Protein AF-A0A819KLX3-F1 (afdb_monomer_lite)

Radius of gyration: 18.5 Å; chains: 1; bounding box: 40×46×56 Å

Secondary structure (DSSP, 8-state):
---S----TT--EEEE--SS-BSS--EETTEE-SS-BHHHHHHHHHHHHHT-SEEEEEESS---TT--EEEEEEEEEEEEES-S-----HHHHHHHHHHHHHH-SSEEEES-----TT-----------EEEEEEETTEEEEEE---TT--HHHHHH-S--

Sequence (161 aa):
MFLSEIKSNYDRRYNKYSRRLSQTPWIIDGVRKADASVEELIALPISKLVAAKNHVFISSDREDVDIRTLGRGRPFVIEFRQLSRVLYRPEEFFTLQQEINMLTKDIRVRDLQQVTKRTLMTRQRSISALSATVIDPYHFRLHLTTQAGAYVKEFVHGDFG

pLDDT: mean 83.55, std 17.85, range [30.39, 98.25]

Foldseek 3Di:
DDDDDPPLLQFKFKWFPALQEFQQFDADPNDGRGPYHPCCLQVVLVCVVQVFPDKDKAWPDGDHSRDTADDPHTGIDMGGPDGPDDDDDQVVQVVSQVVSVVVDPRMHIPSGDDDDPVSDDDDDWDDWDWDWADDDPVDIDIDIDHTPPDDVVCVVPPPVD

Structure (mmCIF, N/CA/C/O backbone):
data_AF-A0A819KLX3-F1
#
_entry.id   AF-A0A819KLX3-F1
#
loop_
_atom_site.group_PDB
_atom_site.id
_atom_site.type_symbol
_atom_site.label_atom_id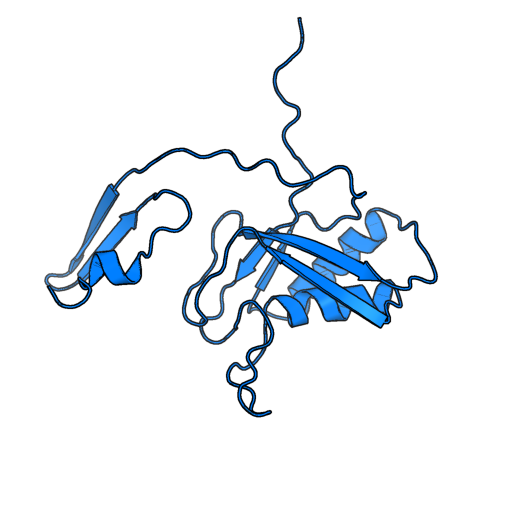
_atom_site.label_alt_id
_atom_site.label_comp_id
_atom_site.label_asym_id
_atom_site.label_entity_id
_atom_site.label_seq_id
_atom_site.pdbx_PDB_ins_code
_atom_site.Cartn_x
_atom_site.Cartn_y
_atom_site.Cartn_z
_atom_site.occupancy
_atom_site.B_iso_or_equiv
_atom_site.auth_seq_id
_atom_site.auth_comp_id
_atom_site.auth_asym_id
_atom_site.auth_atom_id
_atom_site.pdbx_PDB_model_num
ATOM 1 N N . MET A 1 1 ? 17.097 34.846 10.299 1.00 33.59 1 MET A N 1
ATOM 2 C CA . MET A 1 1 ? 15.688 34.930 10.741 1.00 33.59 1 MET A CA 1
ATOM 3 C C . MET A 1 1 ? 14.950 33.777 10.080 1.00 33.59 1 MET A C 1
ATOM 5 O O . MET A 1 1 ? 14.981 33.666 8.864 1.00 33.59 1 MET A O 1
ATOM 9 N N . PHE A 1 2 ? 14.485 32.838 10.900 1.00 32.62 2 PHE A N 1
ATOM 10 C CA . PHE A 1 2 ? 14.135 31.458 10.561 1.00 32.62 2 PHE A CA 1
ATOM 11 C C . PHE A 1 2 ? 12.765 31.343 9.883 1.00 32.62 2 PHE A C 1
ATOM 13 O O . PHE A 1 2 ? 11.761 31.439 10.574 1.00 32.62 2 PHE A O 1
ATOM 20 N N . LEU A 1 3 ? 12.720 31.075 8.575 1.00 30.39 3 LEU A N 1
ATOM 21 C CA . LEU A 1 3 ? 11.551 30.492 7.899 1.00 30.39 3 LEU A CA 1
ATOM 22 C C . LEU A 1 3 ? 12.007 29.634 6.706 1.00 30.39 3 LEU A C 1
ATOM 24 O O . LEU A 1 3 ? 11.673 29.891 5.554 1.00 30.39 3 LEU A O 1
ATOM 28 N N . SER A 1 4 ? 12.788 28.594 6.973 1.00 33.53 4 SER A N 1
ATOM 29 C CA . SER A 1 4 ? 12.973 27.487 6.037 1.00 33.53 4 SER A CA 1
ATOM 30 C C . SER A 1 4 ? 13.050 26.185 6.833 1.00 33.53 4 SER A C 1
ATOM 32 O O . SER A 1 4 ? 13.764 26.105 7.822 1.00 33.53 4 SER A O 1
ATOM 34 N N . GLU A 1 5 ? 12.278 25.186 6.397 1.00 34.12 5 GLU A N 1
ATOM 35 C CA . GLU A 1 5 ? 12.181 23.824 6.957 1.00 34.12 5 GLU A CA 1
ATOM 36 C C . GLU A 1 5 ? 11.255 23.600 8.166 1.00 34.12 5 GLU A C 1
ATOM 38 O O . GLU A 1 5 ? 11.650 23.043 9.183 1.00 34.12 5 GLU A O 1
ATOM 43 N N . ILE A 1 6 ? 9.948 23.811 7.983 1.00 33.41 6 ILE A N 1
ATOM 44 C CA . ILE A 1 6 ? 9.006 22.784 8.463 1.00 33.41 6 ILE A CA 1
ATOM 45 C C . ILE A 1 6 ? 8.831 21.797 7.306 1.00 33.41 6 ILE A C 1
ATOM 47 O O . ILE A 1 6 ? 7.886 21.875 6.523 1.00 33.41 6 ILE A O 1
ATOM 51 N N . LYS A 1 7 ? 9.806 20.898 7.130 1.00 37.91 7 LYS A N 1
ATOM 52 C CA . LYS A 1 7 ? 9.596 19.703 6.305 1.00 37.91 7 LYS A CA 1
ATOM 53 C C . LYS A 1 7 ? 8.441 18.933 6.949 1.00 37.91 7 LYS A C 1
ATOM 55 O O . LYS A 1 7 ? 8.489 18.652 8.143 1.00 37.91 7 LYS A O 1
ATOM 60 N N . SER A 1 8 ? 7.401 18.622 6.175 1.00 40.31 8 SER A N 1
ATOM 61 C CA . SER A 1 8 ? 6.318 17.716 6.576 1.00 40.31 8 SER A CA 1
ATOM 62 C C . SER A 1 8 ? 6.908 16.326 6.862 1.00 40.31 8 SER A C 1
ATOM 64 O O . SER A 1 8 ? 6.908 15.447 6.007 1.00 40.31 8 SER A O 1
ATOM 66 N N . ASN A 1 9 ? 7.476 16.130 8.053 1.00 43.81 9 ASN A N 1
ATOM 67 C CA . ASN A 1 9 ? 8.112 14.886 8.508 1.00 43.81 9 ASN A CA 1
ATOM 68 C C . ASN A 1 9 ? 7.083 13.809 8.917 1.00 43.81 9 ASN A C 1
ATOM 70 O O . ASN A 1 9 ? 7.407 12.865 9.631 1.00 43.81 9 ASN A O 1
ATOM 74 N N . TYR A 1 10 ? 5.831 13.944 8.472 1.00 52.78 10 TYR A N 1
ATOM 75 C CA . TYR A 1 10 ? 4.691 13.151 8.943 1.00 52.78 10 TYR A CA 1
ATOM 76 C C . TYR A 1 10 ? 4.017 12.336 7.830 1.00 52.78 10 TYR A C 1
ATOM 78 O O . TYR A 1 10 ? 2.885 11.862 7.972 1.00 52.78 10 TYR A O 1
ATOM 86 N N . ASP A 1 11 ? 4.722 12.155 6.713 1.00 69.38 11 ASP A N 1
ATOM 87 C CA . ASP A 1 11 ? 4.252 11.389 5.566 1.00 69.38 11 ASP A CA 1
ATOM 88 C C . ASP A 1 11 ? 4.562 9.905 5.760 1.00 69.38 11 ASP A C 1
ATOM 90 O O . ASP A 1 11 ? 5.587 9.405 5.294 1.00 69.38 11 ASP A O 1
ATOM 94 N N . ARG A 1 12 ? 3.636 9.179 6.386 1.00 89.00 12 ARG A N 1
ATOM 95 C CA . ARG A 1 12 ? 3.589 7.714 6.279 1.00 89.00 12 ARG A CA 1
ATOM 96 C C . ARG A 1 12 ? 3.635 7.322 4.814 1.00 89.00 12 ARG A C 1
ATOM 98 O O . ARG A 1 12 ? 2.908 7.897 4.001 1.00 89.00 12 ARG A O 1
ATOM 105 N N . ARG A 1 13 ? 4.471 6.349 4.461 1.00 93.75 13 ARG A N 1
ATOM 106 C CA . ARG A 1 13 ? 4.656 5.937 3.065 1.00 93.75 13 ARG A CA 1
ATOM 107 C C . ARG A 1 13 ? 4.575 4.437 2.910 1.00 93.75 13 ARG A C 1
ATOM 109 O O . ARG A 1 13 ? 5.064 3.699 3.761 1.00 93.75 13 ARG A O 1
ATOM 116 N N . TYR A 1 14 ? 4.017 4.000 1.788 1.00 96.88 14 TYR A N 1
ATOM 117 C CA . TYR A 1 14 ? 4.044 2.600 1.390 1.00 96.88 14 TYR A CA 1
ATOM 118 C C . TYR A 1 14 ? 4.852 2.411 0.104 1.00 96.88 14 TYR A C 1
ATOM 120 O O . TYR A 1 14 ? 4.795 3.221 -0.824 1.00 96.88 14 TYR A O 1
ATOM 128 N N . ASN A 1 15 ? 5.615 1.327 0.036 1.00 97.88 15 ASN A N 1
ATOM 129 C CA . ASN A 1 15 ? 6.005 0.722 -1.227 1.00 97.88 15 ASN A CA 1
ATOM 130 C C . ASN A 1 15 ? 5.040 -0.394 -1.580 1.00 97.88 15 ASN A C 1
ATOM 132 O O . ASN A 1 15 ? 4.516 -1.069 -0.700 1.00 97.88 15 ASN A O 1
ATOM 136 N N . LYS A 1 16 ? 4.891 -0.607 -2.881 1.00 98.06 16 LYS A N 1
ATOM 137 C CA . LYS A 1 16 ? 4.165 -1.725 -3.462 1.00 98.06 16 LYS A CA 1
ATOM 138 C C . LYS A 1 16 ? 5.115 -2.451 -4.402 1.00 98.06 16 LYS A C 1
ATOM 140 O O . LYS A 1 16 ? 5.601 -1.859 -5.367 1.00 98.06 16 LYS A O 1
ATOM 145 N N . TYR A 1 17 ? 5.392 -3.709 -4.103 1.00 97.88 17 TYR A N 1
ATOM 146 C CA . TYR A 1 17 ? 6.294 -4.567 -4.866 1.00 97.88 17 TYR A CA 1
ATOM 147 C C . TYR A 1 17 ? 5.535 -5.554 -5.756 1.00 97.88 17 TYR A C 1
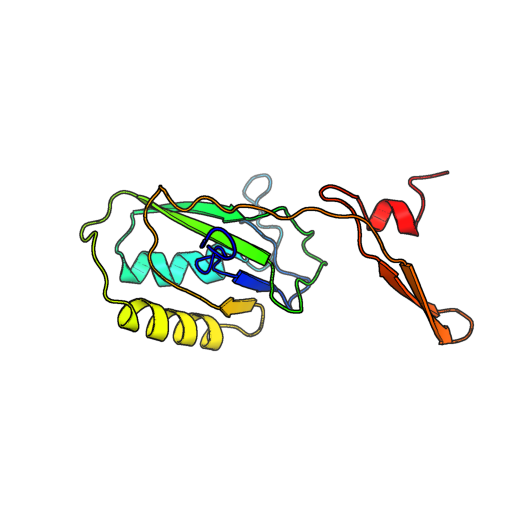ATOM 149 O O . TYR A 1 17 ? 6.033 -5.907 -6.826 1.00 97.88 17 TYR A O 1
ATOM 157 N N . SER A 1 18 ? 4.324 -5.944 -5.349 1.00 97.38 18 SER A N 1
ATOM 158 C CA . SER A 1 18 ? 3.447 -6.823 -6.127 1.00 97.38 18 SER A CA 1
ATOM 159 C C . SER A 1 18 ? 2.843 -6.118 -7.343 1.00 97.38 18 SER A C 1
ATOM 161 O O . SER A 1 18 ? 2.534 -4.930 -7.297 1.00 97.38 18 SER A O 1
ATOM 163 N N . ARG A 1 19 ? 2.636 -6.878 -8.424 1.00 96.56 19 ARG A N 1
ATOM 164 C CA . ARG A 1 19 ? 1.886 -6.470 -9.629 1.00 96.56 19 ARG A CA 1
ATOM 165 C C . ARG A 1 19 ? 0.478 -7.085 -9.692 1.00 96.56 19 ARG A C 1
ATOM 167 O O . ARG A 1 19 ? -0.158 -7.058 -10.737 1.00 96.56 19 ARG A O 1
ATOM 174 N N . ARG A 1 20 ? 0.021 -7.694 -8.593 1.00 96.25 20 ARG A N 1
ATOM 175 C CA . ARG A 1 20 ? -1.304 -8.331 -8.453 1.00 96.25 20 ARG A CA 1
ATOM 176 C C . ARG A 1 20 ? -2.156 -7.688 -7.355 1.00 96.25 20 ARG A C 1
ATOM 178 O O . ARG A 1 20 ? -3.257 -8.140 -7.065 1.00 96.25 20 ARG A O 1
ATOM 185 N N . LEU A 1 21 ? -1.631 -6.629 -6.743 1.00 96.75 21 LEU A N 1
ATOM 186 C CA . LEU A 1 21 ? -2.216 -5.949 -5.596 1.00 96.75 21 LEU A CA 1
ATOM 187 C C . LEU A 1 21 ? -2.865 -4.636 -6.045 1.00 96.75 21 LEU A C 1
ATOM 189 O O . LEU A 1 21 ? -2.199 -3.799 -6.654 1.00 96.75 21 LEU A O 1
ATOM 193 N N . SER A 1 22 ? -4.143 -4.422 -5.749 1.00 97.62 22 SER A N 1
ATOM 194 C CA . SER A 1 22 ? -4.787 -3.126 -5.996 1.00 97.62 22 SER A CA 1
ATOM 195 C C . SER A 1 22 ? -4.428 -2.110 -4.906 1.00 97.62 22 SER A C 1
ATOM 197 O O . SER A 1 22 ? -3.922 -2.470 -3.847 1.00 97.62 22 SER A O 1
ATOM 199 N N . GLN A 1 23 ? -4.644 -0.813 -5.141 1.00 97.12 23 GLN A N 1
ATOM 200 C CA . GLN A 1 23 ? -4.413 0.187 -4.088 1.00 97.12 23 GLN A CA 1
ATOM 201 C C . GLN A 1 23 ? -5.486 0.096 -2.990 1.00 97.12 23 GLN A C 1
ATOM 203 O O . GLN A 1 23 ? -5.161 -0.012 -1.813 1.00 97.12 23 GLN A O 1
ATOM 208 N N . THR A 1 24 ? -6.751 0.078 -3.399 1.00 96.88 24 THR A N 1
ATOM 209 C CA . THR A 1 24 ? -7.940 -0.105 -2.550 1.00 96.88 24 THR A CA 1
ATOM 210 C C . THR A 1 24 ? -8.633 -1.420 -2.930 1.00 96.88 24 THR A C 1
ATOM 212 O O . THR A 1 24 ? -8.355 -1.928 -4.028 1.00 96.88 24 THR A O 1
ATOM 215 N N . PRO A 1 25 ? -9.507 -2.008 -2.088 1.00 96.81 25 PRO A N 1
ATOM 216 C CA . PRO A 1 25 ? -10.230 -3.233 -2.425 1.00 96.81 25 PRO A CA 1
ATOM 217 C C . PRO A 1 25 ? -10.901 -3.122 -3.795 1.00 96.81 25 PRO A C 1
ATOM 219 O O . PRO A 1 25 ? -11.665 -2.191 -4.052 1.00 96.81 25 PRO A O 1
ATOM 222 N N . TRP A 1 26 ? -10.582 -4.049 -4.701 1.00 95.31 26 TRP A N 1
ATOM 223 C CA . TRP A 1 26 ? -11.124 -4.038 -6.057 1.00 95.31 26 TRP A CA 1
ATOM 224 C C . TRP A 1 26 ? -12.198 -5.111 -6.195 1.00 95.31 26 TRP A C 1
ATOM 226 O O . TRP A 1 26 ? -11.898 -6.294 -6.370 1.00 95.31 26 TRP A O 1
ATOM 236 N N . ILE A 1 27 ? -13.452 -4.684 -6.065 1.00 95.94 27 ILE A N 1
ATOM 237 C CA . ILE A 1 27 ? -14.636 -5.542 -6.102 1.00 95.94 27 ILE A CA 1
ATOM 238 C C . ILE A 1 27 ? -15.598 -4.959 -7.139 1.00 95.94 27 ILE A C 1
ATOM 240 O O . ILE A 1 27 ? -15.940 -3.782 -7.064 1.00 95.94 27 ILE A O 1
ATOM 244 N N . ILE A 1 28 ? -16.009 -5.778 -8.107 1.00 94.75 28 ILE A N 1
ATOM 245 C CA . ILE A 1 28 ? -16.985 -5.425 -9.148 1.00 94.75 28 ILE A CA 1
ATOM 246 C C . ILE A 1 28 ? -18.088 -6.476 -9.096 1.00 94.75 28 ILE A C 1
ATOM 248 O O . ILE A 1 28 ? -17.778 -7.666 -9.166 1.00 94.75 28 ILE A O 1
ATOM 252 N N . ASP A 1 29 ? -19.339 -6.045 -8.931 1.00 94.56 29 ASP A N 1
ATOM 253 C CA . ASP A 1 29 ? -20.515 -6.923 -8.820 1.00 94.56 29 ASP A CA 1
ATOM 254 C C . ASP A 1 29 ? -20.346 -8.030 -7.764 1.00 94.56 29 ASP A C 1
ATOM 256 O O . ASP A 1 29 ? -20.665 -9.196 -7.978 1.00 94.56 29 ASP A O 1
ATOM 260 N N . GLY A 1 30 ? -19.752 -7.677 -6.619 1.00 94.12 30 GLY A N 1
ATOM 261 C CA . GLY A 1 30 ? -19.451 -8.616 -5.530 1.00 94.12 30 GLY A CA 1
ATOM 262 C C . GLY A 1 30 ? -18.257 -9.545 -5.787 1.00 94.12 30 GLY A C 1
ATOM 263 O O . GLY A 1 30 ? -17.824 -10.245 -4.874 1.00 94.12 30 GLY A O 1
ATOM 264 N N . VAL A 1 31 ? -17.668 -9.525 -6.985 1.00 94.94 31 VAL A N 1
ATOM 265 C CA . VAL A 1 31 ? -16.523 -10.364 -7.350 1.00 94.94 31 VAL A CA 1
ATOM 266 C C . VAL A 1 31 ? -15.216 -9.605 -7.152 1.00 94.94 31 VAL A C 1
ATOM 268 O O . VAL A 1 31 ? -14.984 -8.547 -7.744 1.00 94.94 31 VAL A O 1
ATOM 271 N N . ARG A 1 32 ? -14.322 -10.184 -6.349 1.00 95.50 32 ARG A N 1
ATOM 272 C CA . ARG A 1 32 ? -12.974 -9.661 -6.106 1.00 95.50 32 ARG A CA 1
ATOM 273 C C . ARG A 1 32 ? -12.096 -9.810 -7.355 1.00 95.50 32 ARG A C 1
ATOM 275 O O . ARG A 1 32 ? -12.072 -10.872 -7.970 1.00 95.50 32 ARG A O 1
ATOM 282 N N . LYS A 1 33 ? -11.381 -8.744 -7.731 1.00 95.31 33 LYS A N 1
ATOM 283 C CA . LYS A 1 33 ? -10.578 -8.664 -8.972 1.00 95.31 33 LYS A CA 1
ATOM 284 C C . LYS A 1 33 ? -9.060 -8.612 -8.753 1.00 95.31 33 LYS A C 1
ATOM 286 O O . LYS A 1 33 ? -8.310 -8.700 -9.717 1.00 95.31 33 LYS A O 1
ATOM 291 N N . ALA A 1 34 ? -8.607 -8.478 -7.508 1.00 93.88 34 ALA A N 1
ATOM 292 C CA . ALA A 1 34 ? -7.196 -8.535 -7.124 1.00 93.88 34 ALA A CA 1
ATOM 293 C C . ALA A 1 34 ? -7.016 -9.357 -5.843 1.00 93.88 34 ALA A C 1
ATOM 295 O O . ALA A 1 34 ? -7.917 -9.393 -5.000 1.00 93.88 34 ALA A O 1
ATOM 296 N N . ASP A 1 35 ? -5.839 -9.965 -5.682 1.00 92.88 35 ASP A N 1
ATOM 297 C CA . ASP A 1 35 ? -5.540 -10.892 -4.581 1.00 92.88 35 ASP A CA 1
ATOM 298 C C . ASP A 1 35 ? -5.762 -10.222 -3.213 1.00 92.88 35 ASP A C 1
ATOM 300 O O . ASP A 1 35 ? -6.455 -10.748 -2.345 1.00 92.88 35 ASP A O 1
ATOM 304 N N . ALA A 1 36 ? -5.248 -9.001 -3.060 1.00 96.25 36 ALA A N 1
ATOM 305 C CA . ALA A 1 36 ? -5.455 -8.130 -1.907 1.00 96.25 36 ALA A CA 1
ATOM 306 C C . ALA A 1 36 ? -5.400 -6.649 -2.339 1.00 96.25 36 ALA A C 1
ATOM 308 O O . ALA A 1 36 ? -5.261 -6.346 -3.532 1.00 96.25 36 ALA A O 1
ATOM 309 N N . SER A 1 37 ? -5.468 -5.723 -1.381 1.00 98.00 37 SER A N 1
ATOM 310 C CA . SER A 1 37 ? -5.157 -4.311 -1.610 1.00 98.00 37 SER A CA 1
ATOM 311 C C . SER A 1 37 ? -4.110 -3.763 -0.640 1.00 98.00 37 SER A C 1
ATOM 313 O O . SER A 1 37 ? -3.947 -4.272 0.468 1.00 98.00 37 SER A O 1
ATOM 315 N N . VAL A 1 38 ? -3.399 -2.707 -1.052 1.00 97.94 38 VAL A N 1
ATOM 316 C CA . VAL A 1 38 ? -2.482 -1.950 -0.181 1.00 97.94 38 VAL A CA 1
ATOM 317 C C . VAL A 1 38 ? -3.221 -1.460 1.063 1.00 97.94 38 VAL A C 1
ATOM 319 O O . VAL A 1 38 ? -2.710 -1.602 2.171 1.00 97.94 38 VAL A O 1
ATOM 322 N N . GLU A 1 39 ? -4.426 -0.920 0.881 1.00 97.50 39 GLU A N 1
ATOM 323 C CA . GLU A 1 39 ? -5.302 -0.487 1.966 1.00 97.50 39 GLU A CA 1
ATOM 324 C C . GLU A 1 39 ? -5.540 -1.606 2.984 1.00 97.50 39 GLU A C 1
ATOM 326 O O . GLU A 1 39 ? -5.233 -1.413 4.154 1.00 97.50 39 GLU A O 1
ATOM 331 N N . GLU A 1 40 ? -6.000 -2.787 2.564 1.00 97.25 40 GLU A N 1
ATOM 332 C CA . GLU A 1 40 ? -6.271 -3.899 3.488 1.00 97.25 40 GLU A CA 1
ATOM 333 C C . GLU A 1 40 ? -5.009 -4.363 4.223 1.00 97.25 40 GLU A C 1
ATOM 335 O O . GLU A 1 40 ? -5.038 -4.555 5.441 1.00 97.25 40 GLU A O 1
ATOM 340 N N . LEU A 1 41 ? -3.892 -4.512 3.503 1.00 97.88 41 LEU A N 1
ATOM 341 C CA . LEU A 1 41 ? -2.634 -4.994 4.079 1.00 97.88 41 LEU A CA 1
ATOM 342 C C . LEU A 1 41 ? -2.071 -4.050 5.152 1.00 97.88 41 LEU A C 1
ATOM 344 O O . LEU A 1 41 ? -1.380 -4.505 6.061 1.00 97.88 41 LEU A O 1
ATOM 348 N N . ILE A 1 42 ? -2.374 -2.751 5.073 1.00 97.25 42 ILE A N 1
ATOM 349 C CA . ILE A 1 42 ? -1.938 -1.754 6.059 1.00 97.25 42 ILE A CA 1
ATOM 350 C C . ILE A 1 42 ? -3.008 -1.535 7.134 1.00 97.25 42 ILE A C 1
ATOM 352 O O . ILE A 1 42 ? -2.700 -1.506 8.325 1.00 97.25 42 ILE A O 1
ATOM 356 N N . ALA A 1 43 ? -4.264 -1.349 6.734 1.00 96.00 43 ALA A N 1
ATOM 357 C CA . ALA A 1 43 ? -5.334 -0.907 7.616 1.00 96.00 43 ALA A CA 1
ATOM 358 C C . ALA A 1 43 ? -5.805 -2.003 8.568 1.00 96.00 43 ALA A C 1
ATOM 360 O O . ALA A 1 43 ? -6.101 -1.698 9.721 1.00 96.00 43 ALA A O 1
ATOM 361 N N . LEU A 1 44 ? -5.863 -3.267 8.131 1.00 95.06 44 LEU A N 1
ATOM 362 C CA . LEU A 1 44 ? -6.400 -4.351 8.959 1.00 95.06 44 LEU A CA 1
ATOM 363 C C . LEU A 1 44 ? -5.571 -4.586 10.238 1.00 95.06 44 LEU A C 1
ATOM 365 O O . LEU A 1 44 ? -6.179 -4.644 11.311 1.00 95.06 44 LEU A O 1
ATOM 369 N N . PRO A 1 45 ? -4.223 -4.669 10.196 1.00 94.75 45 PRO A N 1
ATOM 370 C CA . PRO A 1 45 ? 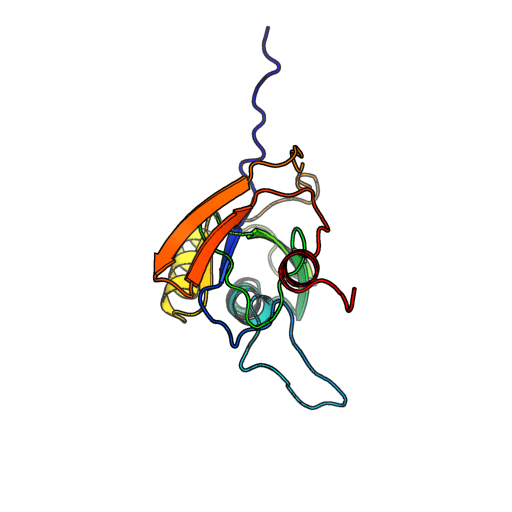-3.412 -4.769 11.413 1.00 94.75 45 PRO A CA 1
ATOM 371 C C . PRO A 1 45 ? -3.587 -3.567 12.348 1.00 94.75 45 PRO A C 1
ATOM 373 O O . PRO A 1 45 ? -3.765 -3.744 13.552 1.00 94.75 45 PRO A O 1
ATOM 376 N N . ILE A 1 46 ? -3.623 -2.344 11.802 1.00 93.38 46 ILE A N 1
ATOM 377 C CA . ILE A 1 46 ? -3.818 -1.133 12.613 1.00 93.38 46 ILE A CA 1
ATOM 378 C C . ILE A 1 46 ? -5.207 -1.120 13.253 1.00 93.38 46 ILE A C 1
ATOM 380 O O . ILE A 1 46 ? -5.319 -0.849 14.445 1.00 93.38 46 ILE A O 1
ATOM 384 N N . SER A 1 47 ? -6.254 -1.470 12.503 1.00 92.50 47 SER A N 1
ATOM 385 C CA . SER A 1 47 ? -7.637 -1.506 12.991 1.00 92.50 47 SER A CA 1
ATOM 386 C C . SER A 1 47 ? -7.798 -2.442 14.188 1.00 92.50 47 SER A C 1
ATOM 388 O O . SER A 1 47 ? -8.561 -2.126 15.100 1.00 92.50 47 SER A O 1
ATOM 390 N N . LYS A 1 48 ? -7.059 -3.562 14.209 1.00 90.88 48 LYS A N 1
ATOM 391 C CA . LYS A 1 48 ? -7.017 -4.487 15.351 1.00 90.88 48 LYS A CA 1
ATOM 392 C C . LYS A 1 48 ? -6.375 -3.843 16.580 1.00 90.88 48 LYS A C 1
ATOM 394 O O . LYS A 1 48 ? -6.964 -3.915 17.652 1.00 90.88 48 LYS A O 1
ATOM 399 N N . LEU A 1 49 ? -5.223 -3.180 16.425 1.00 88.25 49 LEU A N 1
ATOM 400 C CA . LEU A 1 49 ? -4.550 -2.485 17.532 1.00 88.25 49 LEU A CA 1
ATOM 401 C C . LEU A 1 49 ? -5.432 -1.378 18.125 1.00 88.25 49 LEU A C 1
ATOM 403 O O . LEU A 1 49 ? -5.524 -1.233 19.343 1.00 88.25 49 LEU A O 1
ATOM 407 N N . VAL A 1 50 ? -6.072 -0.582 17.265 1.00 87.69 50 VAL A N 1
ATOM 408 C CA . VAL A 1 50 ? -6.829 0.595 17.710 1.00 87.69 50 VAL A CA 1
ATOM 409 C C . VAL A 1 50 ? -8.305 0.310 18.012 1.00 87.69 50 VAL A C 1
ATOM 411 O O . VAL A 1 50 ? -9.038 1.219 18.395 1.00 87.69 50 VAL A O 1
ATOM 414 N N . ALA A 1 51 ? -8.746 -0.941 17.842 1.00 88.56 51 ALA A N 1
ATOM 415 C CA . ALA A 1 51 ? -10.137 -1.374 17.979 1.00 88.56 51 ALA A CA 1
ATOM 416 C C . ALA A 1 51 ? -11.134 -0.519 17.164 1.00 88.56 51 ALA A C 1
ATOM 418 O O . ALA A 1 51 ? -12.244 -0.228 17.613 1.00 88.56 51 ALA A O 1
ATOM 419 N N . ALA A 1 52 ? -10.735 -0.094 15.961 1.00 87.50 52 ALA A N 1
ATOM 420 C CA . ALA A 1 52 ? -11.590 0.696 15.080 1.00 87.50 52 ALA A CA 1
ATOM 421 C C . ALA A 1 52 ? -12.612 -0.181 14.355 1.00 87.50 52 ALA A C 1
ATOM 423 O O . ALA A 1 52 ? -12.302 -1.290 13.921 1.00 87.50 52 ALA A O 1
ATOM 424 N N . LYS A 1 53 ? -13.818 0.363 14.163 1.00 84.38 53 LYS A N 1
ATOM 425 C CA . LYS A 1 53 ? -14.875 -0.282 13.367 1.00 84.38 53 LYS A CA 1
ATOM 426 C C . LYS A 1 53 ? -14.764 0.029 11.881 1.00 84.38 53 LYS A C 1
ATOM 428 O O . LYS A 1 53 ? -15.096 -0.807 11.055 1.00 84.38 53 LYS A O 1
ATOM 433 N N . ASN A 1 54 ? -14.329 1.245 11.558 1.00 88.56 54 ASN A N 1
ATOM 434 C CA . ASN A 1 54 ? -14.273 1.760 10.197 1.00 88.56 54 ASN A CA 1
ATOM 435 C C . ASN A 1 54 ? -13.006 2.590 10.004 1.00 88.56 54 ASN A C 1
ATOM 437 O O . ASN A 1 54 ? -12.516 3.222 10.947 1.00 88.56 54 ASN A O 1
ATOM 441 N N . HIS A 1 55 ? -12.521 2.629 8.767 1.00 92.12 55 HIS A N 1
ATOM 442 C CA . HIS A 1 55 ? -11.406 3.474 8.372 1.00 92.12 55 HIS A CA 1
ATOM 443 C C . HIS A 1 55 ? -11.641 4.114 7.003 1.00 92.12 55 HIS A C 1
ATOM 445 O O . HIS A 1 55 ? -12.481 3.660 6.231 1.00 92.12 55 HIS A O 1
ATOM 451 N N . VAL A 1 56 ? -10.903 5.186 6.725 1.00 90.50 56 VAL A N 1
ATOM 452 C CA . VAL A 1 56 ? -10.818 5.818 5.406 1.00 90.50 56 VAL A CA 1
ATOM 453 C C . VAL A 1 56 ? -9.351 5.880 5.014 1.00 90.50 56 VAL A C 1
ATOM 455 O O . VAL A 1 56 ? -8.556 6.518 5.708 1.00 90.50 56 VAL A O 1
ATOM 458 N N . PHE A 1 57 ? -8.992 5.223 3.916 1.00 92.19 57 PHE A N 1
ATOM 459 C CA . PHE A 1 57 ? -7.651 5.272 3.345 1.00 92.19 57 PHE A CA 1
ATOM 460 C C . PHE A 1 57 ? -7.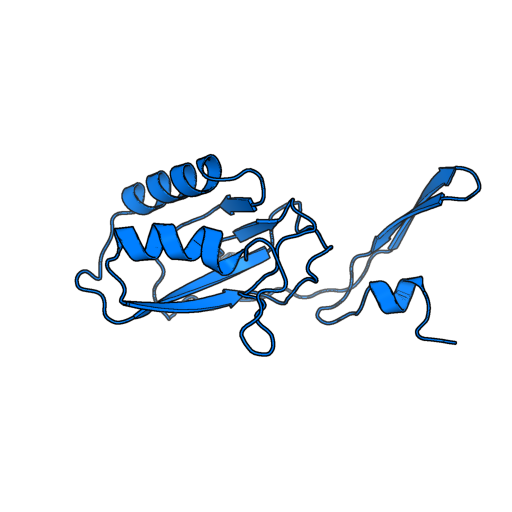533 6.419 2.336 1.00 92.19 57 PHE A C 1
ATOM 462 O O . PHE A 1 57 ? -8.346 6.554 1.425 1.00 92.19 57 PHE A O 1
ATOM 469 N N . ILE A 1 58 ? -6.511 7.258 2.498 1.00 90.06 58 ILE A N 1
ATOM 470 C CA . ILE A 1 58 ? -6.243 8.414 1.640 1.00 90.06 58 ILE A CA 1
ATOM 471 C C . ILE A 1 58 ? -4.788 8.340 1.188 1.00 90.06 58 ILE A C 1
ATOM 473 O O . ILE A 1 58 ? -3.877 8.352 2.013 1.00 90.06 58 ILE A O 1
ATOM 477 N N . SER A 1 59 ? -4.545 8.313 -0.117 1.00 87.50 59 SER A N 1
ATOM 478 C CA . SER A 1 59 ? -3.198 8.317 -0.694 1.00 87.50 59 SER A CA 1
ATOM 479 C C . SER A 1 59 ? -2.971 9.515 -1.603 1.00 87.50 59 SER A C 1
ATOM 481 O O . SER A 1 59 ? -3.894 10.069 -2.200 1.00 87.50 59 SER A O 1
ATOM 483 N N . SER A 1 60 ? -1.706 9.911 -1.741 1.00 84.88 60 SER A N 1
ATOM 484 C CA . SER A 1 60 ? -1.311 10.910 -2.733 1.00 84.88 60 SER A CA 1
ATOM 485 C C . SER A 1 60 ? -1.266 10.253 -4.113 1.00 84.88 60 SER A C 1
ATOM 487 O O . SER A 1 60 ? -0.201 9.787 -4.520 1.00 84.88 60 SER A O 1
ATOM 489 N N . ASP A 1 61 ? -2.412 10.220 -4.803 1.00 83.75 61 ASP A N 1
ATOM 490 C CA . ASP A 1 61 ? -2.646 9.599 -6.125 1.00 83.75 61 ASP A CA 1
ATOM 491 C C . ASP A 1 61 ? -2.842 8.063 -6.092 1.00 83.75 61 ASP A C 1
ATOM 493 O O . ASP A 1 61 ? -2.714 7.429 -5.035 1.00 83.75 61 ASP A O 1
ATOM 497 N N . ARG A 1 62 ? -3.159 7.474 -7.254 1.00 87.69 62 ARG A N 1
ATOM 498 C CA . ARG A 1 62 ? -3.408 6.040 -7.474 1.00 87.69 62 ARG A CA 1
ATOM 499 C C . ARG A 1 62 ? -2.389 5.432 -8.437 1.00 87.69 62 ARG A C 1
ATOM 501 O O . ARG A 1 62 ? -1.818 6.112 -9.282 1.00 87.69 62 ARG A O 1
ATOM 508 N N . GLU A 1 63 ? -2.133 4.140 -8.287 1.00 90.94 63 GLU A N 1
ATOM 509 C CA . GLU A 1 63 ? -1.446 3.333 -9.293 1.00 90.94 63 GLU A CA 1
ATOM 510 C C . GLU A 1 63 ? -2.300 2.131 -9.693 1.00 90.94 63 GLU A C 1
ATOM 512 O O . GLU A 1 63 ? -3.063 1.604 -8.876 1.00 90.94 63 GLU A O 1
ATOM 517 N N . ASP A 1 64 ? -2.135 1.676 -10.934 1.00 93.88 64 ASP A N 1
ATOM 518 C CA . ASP A 1 64 ? -2.770 0.452 -11.413 1.00 93.88 64 ASP A CA 1
ATOM 519 C C . ASP A 1 64 ? -2.250 -0.787 -10.676 1.00 93.88 64 ASP A C 1
ATOM 521 O O . ASP A 1 64 ? -1.170 -0.797 -10.074 1.00 93.88 64 ASP A O 1
ATOM 525 N N . VAL A 1 65 ? -3.020 -1.873 -10.757 1.00 94.94 65 VAL A N 1
ATOM 526 C CA . VAL A 1 65 ? -2.719 -3.159 -10.108 1.00 94.94 65 VAL A CA 1
ATOM 527 C C . VAL A 1 65 ? -1.340 -3.691 -10.497 1.00 94.94 65 VAL A C 1
ATOM 529 O O . VAL A 1 65 ? -0.590 -4.141 -9.630 1.00 94.94 65 VAL A O 1
ATOM 532 N N . ASP A 1 66 ? -0.964 -3.551 -11.761 1.00 94.25 66 ASP A N 1
ATOM 533 C CA . ASP A 1 66 ? 0.294 -4.038 -12.318 1.00 94.25 66 ASP A CA 1
ATOM 534 C C . ASP A 1 66 ? 1.483 -3.083 -12.114 1.00 94.25 66 ASP A C 1
ATOM 536 O O . ASP A 1 66 ? 2.613 -3.430 -12.465 1.00 94.25 66 ASP A O 1
ATOM 540 N N . ILE A 1 67 ? 1.274 -1.907 -11.514 1.00 94.94 67 ILE A N 1
ATOM 541 C CA . ILE A 1 67 ? 2.316 -0.906 -11.261 1.00 94.94 67 ILE A CA 1
ATOM 542 C C . ILE A 1 67 ? 2.902 -1.058 -9.855 1.00 94.94 67 ILE A C 1
ATOM 544 O O . ILE A 1 67 ? 2.188 -1.222 -8.866 1.00 94.94 67 ILE A O 1
ATOM 548 N N . ARG A 1 68 ? 4.236 -0.969 -9.768 1.00 96.38 68 ARG A N 1
ATOM 549 C CA . ARG A 1 68 ? 4.993 -0.982 -8.508 1.00 96.38 68 ARG A CA 1
ATOM 550 C C . ARG A 1 68 ? 5.283 0.438 -8.035 1.00 96.38 68 ARG A C 1
ATOM 552 O O . ARG A 1 68 ? 5.671 1.289 -8.832 1.00 96.38 68 ARG A O 1
ATOM 559 N N . THR A 1 69 ? 5.235 0.643 -6.725 1.00 95.38 69 THR A N 1
ATOM 560 C CA . THR A 1 69 ? 5.585 1.907 -6.065 1.00 95.38 69 THR A CA 1
ATOM 561 C C . THR A 1 69 ? 6.898 1.718 -5.310 1.00 95.38 69 THR A C 1
ATOM 563 O O . THR A 1 69 ? 6.926 1.126 -4.231 1.00 95.38 69 THR A O 1
ATOM 566 N N . LEU A 1 70 ? 8.006 2.199 -5.877 1.00 93.69 70 LEU A N 1
ATOM 567 C CA . LEU A 1 70 ? 9.372 1.965 -5.382 1.00 93.69 70 LEU A CA 1
ATOM 568 C C . LEU A 1 70 ? 9.975 3.214 -4.702 1.00 93.69 70 LEU A C 1
ATOM 570 O O . LEU A 1 70 ? 9.263 4.157 -4.349 1.00 93.69 70 LEU A O 1
ATOM 574 N N . GLY A 1 71 ? 11.288 3.201 -4.448 1.00 92.94 71 GLY A N 1
ATOM 575 C CA . GLY A 1 71 ? 12.009 4.304 -3.806 1.00 92.94 71 GLY A CA 1
ATOM 576 C C . GLY A 1 71 ? 11.454 4.630 -2.417 1.00 92.94 71 GLY A C 1
ATOM 577 O O . GLY A 1 71 ? 11.145 3.729 -1.637 1.00 92.94 71 GLY A O 1
ATOM 578 N N . ARG A 1 72 ? 11.260 5.925 -2.129 1.00 89.25 72 ARG A N 1
ATOM 579 C CA . ARG A 1 72 ? 10.687 6.403 -0.854 1.00 89.25 72 ARG A CA 1
ATOM 580 C C . ARG A 1 72 ? 9.224 6.004 -0.637 1.00 89.25 72 ARG A C 1
ATOM 582 O O . ARG A 1 72 ? 8.713 6.192 0.463 1.00 89.25 72 ARG A O 1
ATOM 589 N N . GLY A 1 73 ? 8.547 5.444 -1.636 1.00 92.50 73 GLY A N 1
ATOM 590 C CA . GLY A 1 73 ? 7.147 5.047 -1.525 1.00 92.50 73 GLY A CA 1
ATOM 591 C C . GLY A 1 73 ? 6.164 6.214 -1.638 1.00 92.50 73 GLY A C 1
ATOM 592 O O . GLY A 1 73 ? 6.550 7.390 -1.619 1.00 92.50 73 GLY A O 1
ATOM 593 N N . ARG A 1 74 ? 4.880 5.877 -1.755 1.00 91.25 74 ARG A N 1
ATOM 594 C CA . ARG A 1 74 ? 3.779 6.832 -1.889 1.00 91.25 74 ARG A CA 1
ATOM 595 C C . ARG A 1 74 ? 3.265 7.255 -0.509 1.00 91.25 74 ARG A C 1
ATOM 597 O O . ARG A 1 74 ? 3.032 6.380 0.324 1.00 91.25 74 ARG A O 1
ATOM 604 N N . PRO A 1 75 ? 3.078 8.564 -0.263 1.00 91.62 75 PRO A N 1
ATOM 605 C CA . PRO A 1 75 ? 2.459 9.052 0.961 1.00 91.62 75 PRO A CA 1
ATOM 606 C C . PRO A 1 75 ? 1.013 8.565 1.115 1.00 91.62 75 PRO A C 1
ATOM 608 O O . PRO A 1 75 ? 0.250 8.590 0.144 1.00 91.62 75 PRO A O 1
ATOM 611 N N . PHE A 1 76 ? 0.626 8.197 2.335 1.00 91.44 76 PHE A N 1
ATOM 612 C CA . PHE A 1 76 ? -0.755 7.888 2.693 1.00 91.44 76 PHE A CA 1
ATOM 613 C C . PHE A 1 76 ? -1.138 8.363 4.109 1.00 91.44 76 PHE A C 1
ATOM 615 O O . PHE A 1 76 ? -0.295 8.672 4.954 1.00 91.44 76 PHE A O 1
ATOM 622 N N . VAL A 1 77 ? -2.442 8.404 4.368 1.00 91.00 77 VAL A N 1
ATOM 623 C CA . VAL A 1 77 ? -3.080 8.645 5.665 1.00 91.00 77 VAL A CA 1
ATOM 624 C C . VAL A 1 77 ? -4.231 7.653 5.813 1.00 91.00 77 VAL A C 1
ATOM 626 O O . VAL A 1 77 ? -4.921 7.361 4.841 1.00 91.00 77 VAL A O 1
ATOM 629 N N . ILE A 1 78 ? -4.448 7.151 7.028 1.00 90.88 78 ILE A N 1
ATOM 630 C CA . ILE A 1 78 ? -5.638 6.365 7.361 1.00 90.88 78 ILE A CA 1
ATOM 631 C C . ILE A 1 78 ? -6.352 7.052 8.517 1.00 90.88 78 ILE A C 1
ATOM 633 O O . ILE A 1 78 ? -5.761 7.266 9.577 1.00 90.88 78 ILE A O 1
ATOM 637 N N . GLU A 1 79 ? -7.611 7.421 8.304 1.00 90.25 79 GLU A N 1
ATOM 638 C CA . GLU A 1 79 ? -8.487 7.932 9.355 1.00 90.25 79 GLU A CA 1
ATOM 639 C C . GLU A 1 79 ? -9.270 6.765 9.949 1.00 90.25 79 GLU A C 1
ATOM 641 O O . GLU A 1 79 ? -10.119 6.191 9.275 1.00 90.25 79 GLU A O 1
ATOM 646 N N . PHE A 1 80 ? -9.016 6.432 11.212 1.00 89.94 80 PHE A N 1
ATOM 647 C CA . PHE A 1 80 ? -9.816 5.455 11.950 1.00 89.94 80 PHE A CA 1
ATOM 648 C C . PHE A 1 80 ? -10.950 6.147 12.711 1.00 89.94 80 PHE A C 1
ATOM 650 O O . PHE A 1 80 ? -10.750 7.199 13.322 1.00 89.94 80 PHE A O 1
ATOM 657 N N . ARG A 1 81 ? -12.145 5.549 12.689 1.00 86.12 81 ARG A N 1
ATOM 658 C CA . ARG A 1 81 ? -13.358 6.083 13.328 1.00 86.12 81 ARG A CA 1
ATOM 659 C C . ARG A 1 81 ? -13.845 5.170 14.452 1.00 86.12 81 ARG A C 1
ATOM 661 O O . ARG A 1 81 ? -13.617 3.963 14.422 1.00 86.12 81 ARG A O 1
ATOM 668 N N . GLN A 1 82 ? -14.578 5.765 15.400 1.00 82.88 82 GLN A N 1
ATOM 669 C CA . GLN A 1 82 ? -15.197 5.075 16.545 1.00 82.88 82 GLN A CA 1
ATOM 670 C C . GLN A 1 82 ? -14.168 4.350 17.433 1.00 82.88 82 GLN A C 1
ATOM 672 O O . GLN A 1 82 ? -14.317 3.170 17.733 1.00 82.88 82 GLN A O 1
ATOM 677 N N . LEU A 1 83 ? -13.113 5.070 17.826 1.00 83.94 83 LEU A N 1
ATOM 678 C CA . LEU A 1 83 ? -12.032 4.553 18.664 1.00 83.94 83 LEU A CA 1
ATOM 679 C C . LEU A 1 83 ? -12.425 4.524 20.146 1.00 83.94 83 LEU A C 1
ATOM 681 O O . LEU A 1 83 ? -13.002 5.487 20.650 1.00 83.94 83 LEU A O 1
ATOM 685 N N . SER A 1 84 ? -12.042 3.462 20.854 1.00 76.75 84 SER A N 1
ATOM 686 C CA . SER A 1 84 ? -12.141 3.381 22.321 1.00 76.75 84 SER A CA 1
ATOM 687 C C . SER A 1 84 ? -10.990 4.104 23.033 1.00 76.75 84 SER A C 1
ATOM 689 O O . SER A 1 84 ? -11.143 4.552 24.167 1.00 76.75 84 SER A O 1
ATOM 691 N N . ARG A 1 85 ? -9.843 4.250 22.359 1.00 83.00 85 ARG A N 1
ATOM 692 C CA . ARG A 1 85 ? -8.633 4.929 22.839 1.00 83.00 85 ARG A CA 1
ATOM 693 C C . ARG A 1 85 ? -8.107 5.858 21.747 1.00 83.00 85 ARG A C 1
ATOM 695 O O . ARG A 1 85 ? -8.036 5.479 20.586 1.00 83.00 85 ARG A O 1
ATOM 702 N N . VAL A 1 86 ? -7.734 7.083 22.116 1.00 76.88 86 VAL A N 1
ATOM 703 C CA . VAL A 1 86 ? -7.339 8.131 21.150 1.00 76.88 86 VAL A CA 1
ATOM 704 C C . VAL A 1 86 ? -5.876 8.558 21.249 1.00 76.88 86 VAL A C 1
ATOM 706 O O . VAL A 1 86 ? -5.431 9.344 20.421 1.00 76.88 86 VAL A O 1
ATOM 709 N N . LEU A 1 87 ? -5.114 8.053 22.222 1.00 84.31 87 LEU A N 1
ATOM 710 C CA . LEU A 1 87 ? -3.691 8.360 22.391 1.00 84.31 87 LEU A CA 1
ATOM 711 C C . LEU A 1 87 ? -2.872 7.077 22.470 1.00 84.31 87 LEU A C 1
ATOM 713 O O . LEU A 1 87 ? -3.090 6.246 23.357 1.00 84.31 87 LEU A O 1
ATOM 717 N N . TYR A 1 88 ? -1.906 6.959 21.569 1.00 87.12 88 TYR A N 1
ATOM 718 C CA . TYR A 1 88 ? -0.994 5.829 21.459 1.00 87.12 88 TYR A CA 1
ATOM 719 C C . TYR A 1 88 ? 0.443 6.324 21.542 1.00 87.12 88 TYR A C 1
ATOM 721 O O . TYR A 1 88 ? 0.763 7.435 21.113 1.00 87.12 88 TYR A O 1
ATOM 729 N N . ARG A 1 89 ? 1.312 5.500 22.116 1.00 90.25 89 ARG A N 1
ATOM 730 C CA . ARG A 1 89 ? 2.733 5.800 22.212 1.00 90.25 89 ARG A CA 1
ATOM 731 C C . ARG A 1 89 ? 3.412 5.547 20.859 1.00 90.25 89 ARG A C 1
ATOM 733 O O . ARG A 1 89 ? 3.000 4.627 20.146 1.00 90.25 89 ARG A O 1
ATOM 740 N N . PRO A 1 90 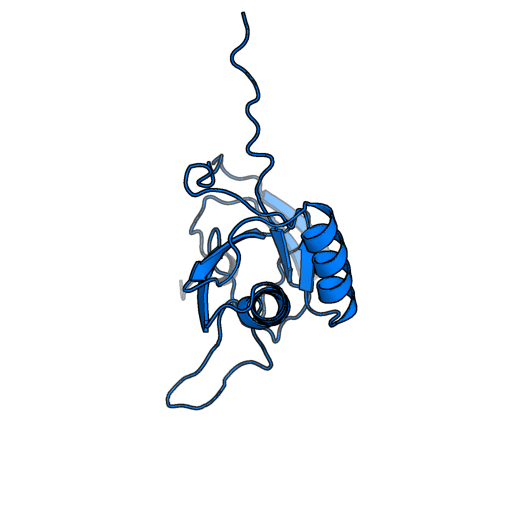? 4.443 6.323 20.484 1.00 90.06 90 PRO A N 1
ATOM 741 C CA . PRO A 1 90 ? 5.177 6.112 19.234 1.00 90.06 90 PRO A CA 1
ATOM 742 C C . PRO A 1 90 ? 5.688 4.675 19.051 1.00 90.06 90 PRO A C 1
ATOM 744 O O . PRO A 1 90 ? 5.678 4.154 17.937 1.00 90.06 90 PRO A O 1
ATOM 747 N N . GLU A 1 91 ? 6.069 4.006 20.139 1.00 93.56 91 GLU A N 1
ATOM 748 C CA . GLU A 1 91 ? 6.585 2.635 20.128 1.00 93.56 91 GLU A CA 1
ATOM 749 C C . GLU A 1 91 ? 5.525 1.616 19.684 1.00 93.56 91 GLU A C 1
ATOM 751 O O . GLU A 1 91 ? 5.862 0.642 19.015 1.00 93.56 91 GLU A O 1
ATOM 756 N N . GLU A 1 92 ? 4.241 1.853 19.988 1.00 92.94 92 GLU A N 1
ATOM 757 C CA . GLU A 1 92 ? 3.139 0.984 19.543 1.00 92.94 92 GLU A CA 1
ATOM 758 C C . GLU A 1 92 ? 3.055 0.975 18.007 1.00 92.94 92 GLU A C 1
ATOM 760 O O . GLU A 1 92 ? 2.918 -0.081 17.388 1.00 92.94 92 GLU A O 1
ATOM 765 N N . PHE A 1 93 ? 3.222 2.140 17.373 1.00 92.38 93 PHE A N 1
ATOM 766 C CA . PHE A 1 93 ? 3.240 2.251 15.912 1.00 92.38 93 PHE A CA 1
ATOM 767 C C . PHE A 1 93 ? 4.545 1.766 15.285 1.00 92.38 93 PHE A C 1
ATOM 769 O O . PHE A 1 93 ? 4.515 1.218 14.182 1.00 92.38 93 PHE A O 1
ATOM 776 N N . PHE A 1 94 ? 5.678 1.925 15.973 1.00 93.94 94 PHE A N 1
ATOM 777 C CA . PHE A 1 94 ? 6.946 1.367 15.514 1.00 93.94 94 PHE A CA 1
ATOM 778 C C . PHE A 1 94 ? 6.879 -0.161 15.429 1.00 93.94 94 PHE A C 1
ATOM 780 O O . PHE A 1 94 ? 7.201 -0.725 14.382 1.00 93.94 94 PHE A O 1
ATOM 787 N N . THR A 1 95 ? 6.412 -0.823 16.491 1.00 96.12 95 THR A N 1
ATOM 788 C CA . THR A 1 95 ? 6.239 -2.283 16.526 1.00 96.12 95 THR A CA 1
ATOM 789 C C . THR A 1 95 ? 5.265 -2.739 15.447 1.00 96.12 95 THR A C 1
ATOM 791 O O . THR A 1 95 ? 5.606 -3.595 14.631 1.00 96.12 95 THR A O 1
ATOM 794 N N . LEU A 1 96 ? 4.104 -2.085 15.350 1.00 95.62 96 LEU A N 1
ATOM 795 C CA . LEU A 1 96 ? 3.095 -2.406 14.345 1.00 95.62 96 LEU A CA 1
ATOM 796 C C . LEU A 1 96 ? 3.615 -2.262 12.906 1.00 95.62 96 LEU A C 1
ATOM 798 O O . LEU A 1 96 ? 3.275 -3.057 12.033 1.00 95.62 96 LEU A O 1
ATOM 802 N N . GLN A 1 97 ? 4.462 -1.267 12.635 1.00 97.31 97 GLN A N 1
ATOM 803 C CA . GLN A 1 97 ? 5.097 -1.129 11.326 1.00 97.31 97 GLN A CA 1
ATOM 804 C C . GLN A 1 97 ? 5.977 -2.334 10.992 1.00 97.31 97 GLN A C 1
ATOM 806 O O . GLN A 1 97 ? 5.959 -2.802 9.853 1.00 97.31 97 GLN A O 1
ATOM 811 N N . GLN A 1 98 ? 6.768 -2.818 11.955 1.00 97.94 98 GLN A N 1
ATOM 812 C CA . GLN A 1 98 ? 7.598 -4.003 11.738 1.00 97.94 98 GLN A CA 1
ATOM 813 C C . GLN A 1 98 ? 6.727 -5.232 11.498 1.00 97.94 98 GLN A C 1
ATOM 815 O O . GLN A 1 98 ? 6.995 -5.979 10.564 1.00 97.94 98 GLN A O 1
ATOM 820 N N . GLU A 1 99 ? 5.653 -5.400 12.269 1.00 97.12 99 GLU A N 1
ATOM 821 C CA . GLU A 1 99 ? 4.689 -6.483 12.068 1.00 97.12 99 GLU A CA 1
ATOM 822 C C . GLU A 1 99 ? 4.096 -6.455 10.656 1.00 97.12 99 GLU A C 1
ATOM 824 O O . GLU A 1 99 ? 4.206 -7.446 9.938 1.00 97.12 99 GLU A O 1
ATOM 829 N N . ILE A 1 100 ? 3.566 -5.312 10.203 1.00 97.31 100 ILE A N 1
ATOM 830 C CA . ILE A 1 100 ? 3.046 -5.150 8.832 1.00 97.31 100 ILE A CA 1
ATOM 831 C C . ILE A 1 100 ? 4.105 -5.542 7.792 1.00 97.31 100 ILE A C 1
ATOM 833 O O . ILE A 1 100 ? 3.805 -6.264 6.843 1.00 97.31 100 ILE A O 1
ATOM 837 N N . ASN A 1 101 ? 5.352 -5.106 7.988 1.00 98.12 101 ASN A N 1
ATOM 838 C CA . ASN A 1 101 ? 6.462 -5.407 7.083 1.00 98.12 101 ASN A CA 1
ATOM 839 C C . ASN A 1 101 ? 6.905 -6.880 7.106 1.00 98.12 101 ASN A C 1
ATOM 841 O O . ASN A 1 101 ? 7.563 -7.319 6.166 1.00 98.12 101 ASN A O 1
ATOM 845 N N . MET A 1 102 ? 6.575 -7.635 8.156 1.00 97.81 102 MET A N 1
ATOM 846 C CA . MET A 1 102 ? 6.849 -9.072 8.259 1.00 97.81 102 MET A CA 1
ATOM 847 C C . MET A 1 102 ? 5.691 -9.932 7.736 1.00 97.81 102 MET A C 1
ATOM 849 O O . MET A 1 102 ? 5.927 -11.047 7.275 1.00 97.81 102 MET A O 1
ATOM 853 N N . LEU A 1 103 ? 4.453 -9.425 7.771 1.00 96.62 103 LEU A N 1
ATOM 854 C CA . LEU A 1 103 ? 3.255 -10.160 7.343 1.00 96.62 103 LEU A CA 1
ATOM 855 C C . LEU A 1 103 ? 3.223 -10.459 5.840 1.00 96.62 103 LEU A C 1
ATOM 857 O O . LEU A 1 103 ? 2.567 -11.408 5.413 1.00 96.62 103 LEU A O 1
ATOM 861 N N . THR A 1 104 ? 3.887 -9.646 5.020 1.00 96.88 104 THR A N 1
ATOM 862 C CA . THR A 1 104 ? 3.854 -9.792 3.564 1.00 96.88 104 THR A CA 1
ATOM 863 C C . THR A 1 104 ? 5.099 -9.215 2.905 1.00 96.88 104 THR A C 1
ATOM 865 O O . THR A 1 104 ? 5.748 -8.309 3.415 1.00 96.88 104 THR A O 1
ATOM 868 N N . LYS A 1 105 ? 5.407 -9.737 1.717 1.00 97.25 105 LYS A N 1
ATOM 869 C CA . LYS A 1 105 ? 6.482 -9.265 0.833 1.00 97.25 105 LYS A CA 1
ATOM 870 C C . LYS A 1 105 ? 5.969 -8.253 -0.197 1.00 97.25 105 LYS A C 1
ATOM 872 O O . LYS A 1 105 ? 6.761 -7.658 -0.924 1.00 97.25 105 LYS A O 1
ATOM 877 N N . ASP A 1 106 ? 4.649 -8.087 -0.294 1.00 97.94 106 ASP A N 1
ATOM 878 C CA . ASP A 1 106 ? 4.000 -7.327 -1.365 1.00 97.94 106 ASP A CA 1
ATOM 879 C C . ASP A 1 106 ? 4.055 -5.819 -1.145 1.00 97.94 106 ASP A C 1
ATOM 881 O O . ASP A 1 106 ? 3.992 -5.054 -2.113 1.00 97.94 106 ASP A O 1
ATOM 885 N N . ILE A 1 107 ? 4.198 -5.391 0.109 1.00 98.25 107 ILE A N 1
ATOM 886 C CA . ILE A 1 107 ? 4.311 -3.991 0.502 1.00 98.25 107 ILE A CA 1
ATOM 887 C C . ILE A 1 107 ? 5.395 -3.798 1.558 1.00 98.25 107 ILE A C 1
ATOM 889 O O . ILE A 1 107 ? 5.837 -4.738 2.210 1.00 98.25 107 ILE A O 1
ATOM 893 N N . ARG A 1 108 ? 5.793 -2.542 1.750 1.00 98.19 108 ARG A N 1
ATOM 894 C CA . ARG A 1 108 ? 6.546 -2.108 2.929 1.00 98.19 108 ARG A CA 1
ATOM 895 C C . ARG A 1 108 ? 6.058 -0.741 3.371 1.00 98.19 108 ARG A C 1
ATOM 897 O O . ARG A 1 108 ? 5.988 0.171 2.550 1.00 98.19 108 ARG A O 1
ATOM 904 N N . VAL A 1 109 ? 5.774 -0.591 4.655 1.00 97.50 109 VAL A N 1
ATOM 905 C CA . VAL A 1 109 ? 5.386 0.661 5.303 1.00 97.50 109 VAL A CA 1
ATOM 906 C C . VAL A 1 109 ? 6.590 1.282 6.005 1.00 97.50 109 VAL A C 1
ATOM 908 O O . VAL A 1 109 ? 7.435 0.585 6.578 1.00 97.50 109 VAL A O 1
ATOM 911 N N . ARG A 1 110 ? 6.665 2.611 5.951 1.00 95.12 110 ARG A N 1
ATOM 912 C CA . ARG A 1 110 ? 7.627 3.433 6.688 1.00 95.12 110 ARG A CA 1
ATOM 913 C C . ARG A 1 110 ? 6.947 4.650 7.306 1.00 95.12 110 ARG A C 1
ATOM 915 O O . ARG A 1 110 ? 5.886 5.079 6.840 1.00 95.12 110 ARG A O 1
ATOM 922 N N . ASP A 1 111 ? 7.619 5.209 8.305 1.00 93.25 111 ASP A N 1
ATOM 923 C CA . ASP A 1 111 ? 7.238 6.432 9.006 1.00 93.25 111 ASP A CA 1
ATOM 924 C C . ASP A 1 111 ? 5.832 6.344 9.637 1.00 93.25 111 ASP A C 1
ATOM 926 O O . ASP A 1 111 ? 5.117 7.346 9.735 1.00 93.25 111 ASP A O 1
ATOM 930 N N . LEU A 1 112 ? 5.422 5.128 10.040 1.00 93.12 112 LEU A N 1
ATOM 931 C CA . LEU A 1 112 ? 4.148 4.852 10.700 1.00 93.12 112 LEU A CA 1
ATOM 932 C C . LEU A 1 112 ? 4.088 5.535 12.061 1.00 93.12 112 LEU A C 1
ATOM 934 O O . LEU A 1 112 ? 4.902 5.281 12.941 1.00 93.12 112 LEU A O 1
ATOM 938 N N . GLN A 1 113 ? 3.098 6.404 12.223 1.00 91.19 113 GLN A N 1
ATOM 939 C CA . GLN A 1 113 ? 2.907 7.202 13.427 1.00 91.19 113 GLN A CA 1
ATOM 940 C C . GLN A 1 113 ? 1.467 7.701 13.511 1.00 91.19 113 GLN A C 1
ATOM 942 O O . GLN A 1 113 ? 0.770 7.793 12.494 1.00 91.19 113 GLN A O 1
ATOM 947 N N . GLN A 1 114 ? 1.028 8.071 14.711 1.00 88.12 114 GLN A N 1
ATOM 948 C CA . GLN A 1 114 ? -0.210 8.817 14.906 1.00 88.12 114 GLN A CA 1
ATOM 949 C C . GLN A 1 114 ? -0.019 10.274 14.457 1.00 88.12 114 GLN A C 1
ATOM 951 O O . GLN A 1 114 ? 0.998 10.884 14.767 1.00 88.12 114 GLN A O 1
ATOM 956 N N . VAL A 1 115 ? -0.998 10.858 13.755 1.00 82.44 115 VAL A N 1
ATOM 957 C CA . VAL A 1 115 ? -1.007 12.308 13.468 1.00 82.44 115 VAL A CA 1
ATOM 958 C C . VAL A 1 115 ? -2.366 12.903 13.814 1.00 82.44 115 VAL A C 1
ATOM 960 O O . VAL A 1 115 ? -3.377 12.203 13.772 1.00 82.44 115 VAL A O 1
ATOM 963 N N . THR A 1 116 ? -2.404 14.201 14.107 1.00 70.69 116 THR A N 1
ATOM 964 C CA . THR A 1 116 ? -3.647 14.958 14.295 1.00 70.69 116 THR A CA 1
ATOM 965 C C . THR A 1 116 ? -4.052 15.679 13.001 1.00 70.69 116 THR A C 1
ATOM 967 O O . THR A 1 116 ? -3.219 15.956 12.138 1.00 70.69 116 THR A O 1
ATOM 970 N N . LYS A 1 117 ? -5.350 15.994 12.852 1.00 60.59 117 LYS A N 1
ATOM 971 C CA . LYS A 1 117 ? -5.986 16.534 11.624 1.00 60.59 117 LYS A CA 1
ATOM 972 C C . LYS A 1 117 ? -5.327 17.779 10.998 1.00 60.59 117 LYS A C 1
ATOM 974 O O . LYS A 1 117 ? -5.645 18.101 9.861 1.00 60.59 117 LYS A O 1
ATOM 979 N N . ARG A 1 118 ? -4.445 18.493 11.710 1.00 52.16 118 ARG A N 1
ATOM 980 C CA . ARG A 1 118 ? -3.786 19.718 11.211 1.00 52.16 118 ARG A CA 1
ATOM 981 C C . ARG A 1 118 ? -2.601 19.450 10.281 1.00 52.16 118 ARG A C 1
ATOM 983 O O . ARG A 1 118 ? -2.132 20.379 9.634 1.00 52.16 118 ARG A O 1
ATOM 990 N N . THR A 1 119 ? -2.154 18.204 10.169 1.00 51.81 119 THR A N 1
ATOM 991 C CA . THR A 1 119 ? -1.010 17.837 9.330 1.00 51.81 119 THR A CA 1
ATOM 992 C C . THR A 1 119 ? -1.506 17.220 8.028 1.00 51.81 119 THR A C 1
ATOM 994 O O . THR A 1 119 ? -1.447 16.009 7.824 1.00 51.81 119 THR A O 1
ATOM 997 N N . LEU A 1 120 ? -2.080 18.057 7.162 1.00 53.50 120 LEU A N 1
ATOM 998 C CA . LEU A 1 120 ? -2.401 17.658 5.795 1.00 53.50 120 LEU A CA 1
ATOM 999 C C . LEU A 1 120 ? -1.156 17.797 4.919 1.00 53.50 120 LEU A C 1
ATOM 1001 O O . LEU A 1 120 ? -0.400 18.760 5.029 1.00 53.50 120 LEU A O 1
ATOM 1005 N N . MET A 1 121 ? -0.959 16.805 4.055 1.00 54.75 121 MET A N 1
ATOM 1006 C CA . MET A 1 121 ? 0.191 16.681 3.165 1.00 54.75 121 MET A CA 1
ATOM 1007 C C . MET A 1 121 ? 0.359 17.914 2.279 1.00 54.75 121 MET A C 1
ATOM 1009 O O . MET A 1 121 ? -0.441 18.162 1.376 1.00 54.75 121 MET A O 1
ATOM 1013 N N . THR A 1 122 ? 1.446 18.654 2.471 1.00 47.22 122 THR A N 1
ATOM 1014 C CA . THR A 1 122 ? 1.884 19.670 1.517 1.00 47.22 122 THR A CA 1
ATOM 1015 C C . THR A 1 122 ? 2.751 19.013 0.448 1.00 47.22 122 THR A C 1
ATOM 1017 O O . THR A 1 122 ? 3.876 18.575 0.680 1.00 47.22 122 THR A O 1
ATOM 1020 N N . ARG A 1 123 ? 2.201 18.908 -0.765 1.00 52.12 123 ARG A N 1
ATOM 1021 C CA . ARG A 1 123 ? 2.900 18.349 -1.927 1.00 52.12 123 ARG A CA 1
ATOM 1022 C C . ARG A 1 123 ? 3.734 19.441 -2.597 1.00 52.12 123 ARG A C 1
ATOM 1024 O O . ARG A 1 123 ? 3.166 20.345 -3.205 1.00 52.12 123 ARG A O 1
ATOM 1031 N N . GLN A 1 124 ? 5.061 19.325 -2.568 1.00 48.53 124 GLN A N 1
ATOM 1032 C CA . GLN A 1 124 ? 5.909 20.051 -3.521 1.00 48.53 124 GLN A CA 1
ATOM 1033 C C . GLN A 1 124 ? 5.704 19.479 -4.933 1.00 48.53 124 GLN A C 1
ATOM 1035 O O . GLN A 1 124 ? 5.614 18.261 -5.110 1.00 48.53 124 GLN A O 1
ATOM 1040 N N . ARG A 1 125 ? 5.590 20.361 -5.933 1.00 48.94 125 ARG A N 1
ATOM 1041 C CA . ARG A 1 125 ? 5.374 20.014 -7.345 1.00 48.94 125 ARG A CA 1
ATOM 1042 C C . ARG A 1 125 ? 6.428 20.708 -8.210 1.00 48.94 125 ARG A C 1
ATOM 1044 O O . ARG A 1 125 ? 6.567 21.922 -8.118 1.00 48.94 125 ARG A O 1
ATOM 1051 N N . SER A 1 126 ? 7.101 19.952 -9.074 1.00 49.84 126 SER A N 1
ATOM 1052 C CA . SER A 1 126 ? 7.852 20.454 -10.233 1.00 49.84 126 SER A CA 1
ATOM 1053 C C . SER A 1 126 ? 8.085 19.329 -11.265 1.00 49.84 126 SER A C 1
ATOM 1055 O O . SER A 1 126 ? 8.038 18.147 -10.930 1.00 49.84 126 SER A O 1
ATOM 1057 N N . ILE A 1 127 ? 8.243 19.747 -12.524 1.00 52.34 127 ILE A N 1
ATOM 1058 C CA . ILE A 1 127 ? 8.334 19.037 -13.828 1.00 52.34 127 ILE A CA 1
ATOM 1059 C C . ILE A 1 127 ? 9.826 18.834 -14.200 1.00 52.34 127 ILE A C 1
ATOM 1061 O O . ILE A 1 127 ? 10.634 19.605 -13.696 1.00 52.34 127 ILE A O 1
ATOM 1065 N N . SER A 1 128 ? 10.331 18.008 -15.131 1.00 66.38 128 SER A N 1
ATOM 1066 C CA . SER A 1 128 ? 10.040 16.678 -15.709 1.00 66.38 128 SER A CA 1
ATOM 1067 C C . SER A 1 128 ? 11.305 16.279 -16.496 1.00 66.38 128 SER A C 1
ATOM 1069 O O . SER A 1 128 ? 11.502 16.718 -17.627 1.00 66.38 128 SER A O 1
ATOM 1071 N N . ALA A 1 129 ? 12.226 15.527 -15.898 1.00 68.00 129 ALA A N 1
ATOM 1072 C CA . ALA A 1 129 ? 13.394 15.002 -16.605 1.00 68.00 129 ALA A CA 1
ATOM 1073 C C . ALA A 1 129 ? 13.043 13.700 -17.346 1.00 68.00 129 ALA A C 1
ATOM 1075 O O . ALA A 1 129 ? 12.264 12.892 -16.830 1.00 68.00 129 ALA A O 1
ATOM 1076 N N . LEU A 1 130 ? 13.649 13.494 -18.517 1.00 81.12 130 LEU A N 1
ATOM 1077 C CA . LEU A 1 130 ? 13.536 12.281 -19.326 1.00 81.12 130 LEU A CA 1
ATOM 1078 C C . LEU A 1 130 ? 14.929 11.717 -19.609 1.00 81.12 130 LEU A C 1
ATOM 1080 O O . LEU A 1 130 ? 15.808 12.448 -20.061 1.00 81.12 130 LEU A O 1
ATOM 1084 N N . SER A 1 131 ? 15.128 10.422 -19.388 1.00 86.88 131 SER A N 1
ATOM 1085 C CA . SER A 1 131 ? 16.305 9.709 -19.886 1.00 86.88 131 SER A CA 1
ATOM 1086 C C . SER A 1 131 ? 15.955 8.286 -20.302 1.00 86.88 131 SER A C 1
ATOM 1088 O O . SER A 1 131 ? 15.065 7.657 -19.730 1.00 86.88 131 SER A O 1
ATOM 1090 N N . ALA A 1 132 ? 16.652 7.775 -21.315 1.00 88.94 132 ALA A N 1
ATOM 1091 C CA . ALA A 1 132 ? 16.492 6.413 -21.803 1.00 88.94 132 ALA A CA 1
ATOM 1092 C C . ALA A 1 132 ? 17.820 5.660 -21.705 1.00 88.94 132 ALA A C 1
ATOM 1094 O O . ALA A 1 132 ? 18.889 6.220 -21.938 1.00 88.94 132 ALA A O 1
ATOM 1095 N N . THR A 1 133 ? 17.753 4.379 -21.361 1.00 94.31 133 THR A N 1
ATOM 1096 C CA . THR A 1 133 ? 18.902 3.471 -21.372 1.00 94.31 133 THR A CA 1
ATOM 1097 C C . THR A 1 133 ? 18.552 2.274 -22.236 1.00 94.31 133 THR A C 1
ATOM 1099 O O . THR A 1 133 ? 17.634 1.527 -21.897 1.00 94.31 133 THR A O 1
ATOM 1102 N N . VAL A 1 134 ? 19.257 2.103 -23.355 1.00 93.50 134 VAL A N 1
ATOM 1103 C CA . VAL A 1 134 ? 19.099 0.932 -24.229 1.00 93.50 134 VAL A CA 1
ATOM 1104 C C . VAL A 1 134 ? 19.520 -0.319 -23.460 1.00 93.50 134 VAL A C 1
ATOM 1106 O O . VAL A 1 134 ? 20.526 -0.304 -22.753 1.00 93.50 134 VAL A O 1
ATOM 1109 N N . ILE A 1 135 ? 18.720 -1.378 -23.564 1.00 94.06 135 ILE A N 1
ATOM 1110 C CA . ILE A 1 135 ? 19.001 -2.684 -22.962 1.00 94.06 135 ILE A CA 1
ATOM 1111 C C . ILE A 1 135 ? 19.495 -3.640 -24.051 1.00 94.06 135 ILE A C 1
ATOM 1113 O O . ILE A 1 135 ? 20.527 -4.281 -23.877 1.00 94.06 135 ILE A O 1
ATOM 1117 N N . ASP A 1 136 ? 18.784 -3.697 -25.176 1.00 94.56 136 ASP A N 1
ATOM 1118 C CA . ASP A 1 136 ? 19.093 -4.525 -26.345 1.00 94.56 136 ASP A CA 1
ATOM 1119 C C . ASP A 1 136 ? 18.413 -3.923 -27.602 1.00 94.56 136 ASP A C 1
ATOM 1121 O O . ASP A 1 136 ? 17.753 -2.885 -27.480 1.00 94.56 136 ASP A O 1
ATOM 1125 N N . PRO A 1 137 ? 18.558 -4.511 -28.810 1.00 94.50 137 PRO A N 1
ATOM 1126 C CA . PRO A 1 137 ? 18.005 -3.940 -30.043 1.00 94.50 137 PRO A CA 1
ATOM 1127 C C . PRO A 1 137 ? 16.491 -3.682 -30.047 1.00 94.50 137 PRO A C 1
ATOM 1129 O O . PRO A 1 137 ? 16.028 -2.887 -30.861 1.00 94.50 137 PRO A O 1
ATOM 1132 N N . TYR A 1 138 ? 15.724 -4.325 -29.164 1.00 93.62 138 TYR A N 1
ATOM 1133 C CA . TYR A 1 138 ? 14.264 -4.215 -29.107 1.00 93.62 138 TYR A CA 1
ATOM 1134 C C . TYR A 1 138 ? 13.751 -3.598 -27.800 1.00 93.62 138 TYR A C 1
ATOM 1136 O O . TYR A 1 138 ? 12.549 -3.367 -27.666 1.00 93.62 138 TYR A O 1
ATOM 1144 N N . HIS A 1 139 ? 14.632 -3.300 -26.838 1.00 91.81 139 HIS A N 1
ATOM 1145 C CA . HIS A 1 139 ? 14.227 -2.826 -25.517 1.00 91.81 139 HIS A CA 1
ATOM 1146 C C . HIS A 1 139 ? 15.075 -1.661 -25.009 1.00 91.81 139 HIS A C 1
ATOM 1148 O O . HIS A 1 139 ? 16.305 -1.648 -25.075 1.00 91.81 139 HIS A O 1
ATOM 1154 N N . PHE A 1 140 ? 14.406 -0.711 -24.362 1.00 92.19 140 PHE A N 1
ATOM 1155 C CA . PHE A 1 140 ? 15.036 0.348 -23.586 1.00 92.19 140 PHE A CA 1
ATOM 1156 C C . PHE A 1 140 ? 14.261 0.583 -22.286 1.00 92.19 140 PHE A C 1
ATOM 1158 O O . PHE A 1 140 ? 13.077 0.270 -22.168 1.00 92.19 140 PHE A O 1
ATOM 1165 N N . ARG A 1 141 ? 14.937 1.140 -21.281 1.00 91.62 141 ARG A N 1
ATOM 1166 C CA . ARG A 1 141 ? 14.327 1.608 -20.035 1.00 91.62 141 ARG A CA 1
ATOM 1167 C C . ARG A 1 141 ? 14.163 3.114 -20.089 1.00 91.62 141 ARG A C 1
ATOM 1169 O O . ARG A 1 141 ? 15.151 3.822 -20.259 1.00 91.62 141 ARG A O 1
ATOM 1176 N N . LEU A 1 142 ? 12.943 3.589 -19.872 1.00 89.12 142 LEU A N 1
ATOM 1177 C CA . LEU A 1 142 ? 12.635 5.009 -19.765 1.00 89.12 142 LEU A CA 1
ATOM 1178 C C . LEU A 1 142 ? 12.549 5.437 -18.296 1.00 89.12 142 LEU A C 1
ATOM 1180 O O . LEU A 1 142 ? 11.799 4.857 -17.510 1.00 89.12 142 LEU A O 1
ATOM 1184 N N . HIS A 1 143 ? 13.301 6.468 -17.934 1.00 87.81 143 HIS A N 1
ATOM 1185 C CA . HIS A 1 143 ? 13.167 7.194 -16.680 1.00 87.81 143 HIS A CA 1
ATOM 1186 C C . HIS A 1 143 ? 12.481 8.525 -16.974 1.00 87.81 143 HIS A C 1
ATOM 1188 O O . HIS A 1 143 ? 13.033 9.378 -17.662 1.00 87.81 143 HIS A O 1
ATOM 1194 N N . LEU A 1 144 ? 11.272 8.693 -16.445 1.00 83.38 144 LEU A N 1
ATOM 1195 C CA . LEU A 1 144 ? 10.442 9.870 -16.661 1.00 83.38 144 LEU A CA 1
ATOM 1196 C C . LEU A 1 144 ? 10.037 10.442 -15.300 1.00 83.38 144 LEU A C 1
ATOM 1198 O O . LEU A 1 144 ? 9.499 9.741 -14.444 1.00 83.38 144 LEU A O 1
ATOM 1202 N N . THR A 1 145 ? 10.299 11.726 -15.097 1.00 83.81 145 THR A N 1
ATOM 1203 C CA . THR A 1 145 ? 9.661 12.516 -14.038 1.00 83.81 145 THR A CA 1
ATOM 1204 C C . THR A 1 145 ? 8.528 13.285 -14.687 1.00 83.81 145 THR A C 1
ATOM 1206 O O . THR A 1 145 ? 8.777 13.927 -15.691 1.00 83.81 145 THR A O 1
ATOM 1209 N N . THR A 1 146 ? 7.311 13.267 -14.154 1.00 79.44 146 THR A N 1
ATOM 1210 C CA . THR A 1 146 ? 6.176 14.008 -14.733 1.00 79.44 146 THR A CA 1
ATOM 1211 C C . THR A 1 146 ? 5.523 14.925 -13.713 1.00 79.44 146 THR A C 1
ATOM 1213 O O . THR A 1 146 ? 5.757 14.832 -12.505 1.00 79.44 146 THR A O 1
ATOM 1216 N N . GLN A 1 147 ? 4.630 15.783 -14.200 1.00 77.94 147 GLN A N 1
ATOM 1217 C CA . GLN A 1 147 ? 3.612 16.379 -13.346 1.00 77.94 147 GLN A CA 1
ATOM 1218 C C . GLN A 1 147 ? 2.661 15.327 -12.769 1.00 77.94 147 GLN A C 1
ATOM 1220 O O . GLN A 1 147 ? 2.539 14.206 -13.268 1.00 77.94 147 GLN A O 1
ATOM 1225 N N . ALA A 1 148 ? 1.981 15.717 -11.691 1.00 74.88 148 ALA A N 1
ATOM 1226 C CA . ALA A 1 148 ? 0.882 14.955 -11.115 1.00 74.88 148 ALA A CA 1
ATOM 1227 C C . ALA A 1 148 ? -0.233 14.728 -12.147 1.00 74.88 148 ALA A C 1
ATOM 1229 O O . ALA A 1 148 ? -0.554 15.656 -12.883 1.00 74.88 148 ALA A O 1
ATOM 1230 N N . GLY A 1 149 ? -0.843 13.540 -12.148 1.00 75.94 149 GLY A N 1
ATOM 1231 C CA . GLY A 1 149 ? -1.957 13.217 -13.045 1.00 75.94 149 GLY A CA 1
ATOM 1232 C C . GLY A 1 149 ? -1.566 12.885 -14.488 1.00 75.94 149 GLY A C 1
ATOM 1233 O O . GLY A 1 149 ? -2.452 12.732 -15.317 1.00 75.94 149 GLY A O 1
ATOM 1234 N N . ALA A 1 150 ? -0.272 12.771 -14.806 1.00 75.62 150 ALA A N 1
ATOM 1235 C CA . ALA A 1 150 ? 0.164 12.310 -16.122 1.00 75.62 150 ALA A CA 1
ATOM 1236 C C . ALA A 1 150 ? -0.031 10.790 -16.272 1.00 75.62 150 ALA A C 1
ATOM 1238 O O . ALA A 1 150 ? 0.444 10.012 -15.437 1.00 75.62 150 ALA A O 1
ATOM 1239 N N . TYR A 1 151 ? -0.666 10.372 -17.364 1.00 78.44 151 TYR A N 1
ATOM 1240 C CA . TYR A 1 151 ? -0.897 8.970 -17.700 1.00 78.44 151 TYR A CA 1
ATOM 1241 C C . TYR A 1 151 ? 0.298 8.408 -18.477 1.00 78.44 151 TYR A C 1
ATOM 1243 O O . TYR A 1 151 ? 0.436 8.550 -19.687 1.00 78.44 151 TYR A O 1
ATOM 1251 N N . VAL A 1 152 ? 1.225 7.779 -17.749 1.00 80.94 152 VAL A N 1
ATOM 1252 C CA . VAL A 1 152 ? 2.500 7.312 -18.324 1.00 80.94 152 VAL A CA 1
ATOM 1253 C C . VAL A 1 152 ? 2.309 6.178 -19.335 1.00 80.94 152 VAL A C 1
ATOM 1255 O O . VAL A 1 152 ? 3.096 6.078 -20.270 1.00 80.94 152 VAL A O 1
ATOM 1258 N N . LYS A 1 153 ? 1.291 5.324 -19.166 1.00 81.06 153 LYS A N 1
ATOM 1259 C CA . LYS A 1 153 ? 1.005 4.248 -20.129 1.00 81.06 153 LYS A CA 1
ATOM 1260 C C . LYS A 1 153 ? 0.644 4.850 -21.491 1.00 81.06 153 LYS A C 1
ATOM 1262 O O . LYS A 1 153 ? 1.343 4.570 -22.461 1.00 81.06 153 LYS A O 1
ATOM 1267 N N . GLU A 1 154 ? -0.308 5.779 -21.501 1.00 77.12 154 GLU A N 1
ATOM 1268 C CA . GLU A 1 154 ? -0.766 6.523 -22.684 1.00 77.12 154 GLU A CA 1
ATOM 1269 C C . GLU A 1 154 ? 0.388 7.226 -23.408 1.00 77.12 154 GLU A C 1
ATOM 1271 O O . GLU A 1 154 ? 0.503 7.149 -24.628 1.00 77.12 154 GLU A O 1
ATOM 1276 N N . PHE A 1 155 ? 1.323 7.819 -22.658 1.00 77.31 155 PHE A N 1
ATOM 1277 C CA . PHE A 1 155 ? 2.529 8.425 -23.231 1.00 77.31 155 PHE A CA 1
ATOM 1278 C C . PHE A 1 155 ? 3.427 7.428 -23.989 1.00 77.31 155 PHE A C 1
ATOM 1280 O O . PHE A 1 155 ? 4.080 7.809 -24.956 1.00 77.31 155 PHE A O 1
ATOM 1287 N N . VAL A 1 156 ? 3.500 6.168 -23.549 1.00 79.56 156 VAL A N 1
ATOM 1288 C CA . VAL A 1 156 ? 4.384 5.156 -24.152 1.00 79.56 156 VAL A CA 1
ATOM 1289 C C . VAL A 1 156 ? 3.770 4.530 -25.398 1.00 79.56 156 VAL A C 1
ATOM 1291 O O . VAL A 1 156 ? 4.491 4.314 -26.368 1.00 79.56 156 VAL A O 1
ATOM 1294 N N . HIS A 1 157 ? 2.476 4.203 -25.373 1.00 75.25 157 HIS A N 1
ATOM 1295 C CA . HIS A 1 157 ? 1.831 3.533 -26.506 1.00 75.25 157 HIS A CA 1
ATOM 1296 C C . HIS A 1 157 ? 1.193 4.495 -27.511 1.00 75.25 157 HIS A C 1
ATOM 1298 O O . HIS A 1 157 ? 0.972 4.089 -28.649 1.00 75.25 157 HIS A O 1
ATOM 1304 N N . GLY A 1 158 ? 0.930 5.748 -27.118 1.00 59.50 158 GLY A N 1
ATOM 1305 C CA . GLY A 1 158 ? 0.010 6.625 -27.834 1.00 59.50 158 GLY A CA 1
ATOM 1306 C C . GLY A 1 158 ? -1.407 6.066 -27.706 1.00 59.50 158 GLY A C 1
ATOM 1307 O O . GLY A 1 158 ? -1.654 4.901 -28.009 1.00 59.50 158 GLY A O 1
ATOM 1308 N N . ASP A 1 159 ? -2.361 6.840 -27.204 1.00 53.66 159 ASP A N 1
ATOM 1309 C CA . ASP A 1 159 ? -3.770 6.425 -27.187 1.00 53.66 159 ASP A CA 1
ATOM 1310 C C . ASP A 1 159 ? -4.353 6.432 -28.604 1.00 53.66 159 ASP A C 1
ATOM 1312 O O . ASP A 1 159 ? -5.095 7.336 -28.974 1.00 53.66 159 ASP A O 1
ATOM 1316 N N . PHE A 1 160 ? -3.981 5.426 -29.403 1.00 43.03 160 PHE A N 1
ATOM 1317 C CA . PHE A 1 160 ? -4.386 5.257 -30.800 1.00 43.03 160 PHE A CA 1
ATOM 1318 C C . PHE A 1 160 ? -4.208 6.527 -31.644 1.00 43.03 160 PHE A C 1
ATOM 1320 O O . PHE A 1 160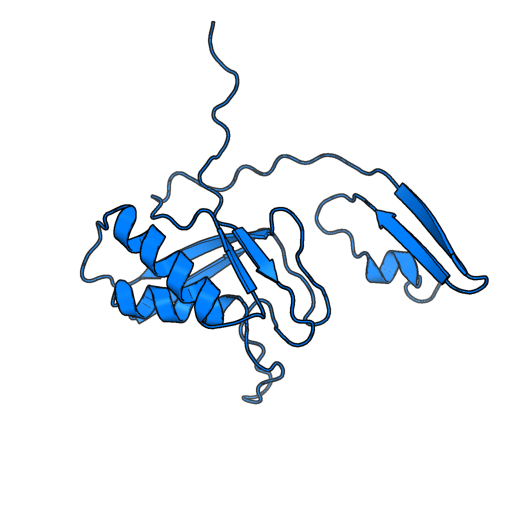 ? -5.147 6.982 -32.296 1.00 43.03 160 PHE A O 1
ATOM 1327 N N . GLY A 1 161 ? -2.992 7.083 -31.626 1.00 44.31 161 GLY A N 1
ATOM 1328 C CA . GLY A 1 161 ? -2.559 8.008 -32.678 1.00 44.31 161 GLY A CA 1
ATOM 1329 C C . GLY A 1 161 ? -2.637 7.347 -34.048 1.00 44.31 161 GLY A C 1
ATOM 1330 O O . GLY A 1 161 ? -2.070 6.238 -34.180 1.00 44.31 161 GLY A O 1
#